Protein AF-A0A351BHN5-F1 (afdb_monomer)

Solvent-accessible surface area (backbone atoms only — not comparable to full-atom values): 4475 Å² total; per-residue (Å²): 121,90,87,58,79,65,48,77,41,73,54,97,94,36,81,77,49,72,39,37,52,65,57,52,71,69,37,82,50,59,61,55,37,24,63,76,69,66,48,80,65,58,83,66,68,80,74,71,94,72,75,59,64,65,53,72,75,58,44,94,72,86,76,83,89,127

pLDDT: mean 85.89, std 12.61, range [42.16, 96.19]

Nearest PDB structures (foldseek):
  7ch8-assembly1_I  TM=7.529E-01  e=3.108E-04  Pseudomonas aeruginosa PAO1
  7ch8-assembly1_J  TM=7.534E-01  e=3.330E-04  Pseudomonas aeruginosa PAO1
  7cha-assembly1_J  TM=7.576E-01  e=1.417E-03  Pseudomonas aeruginosa PAO1
  6xgz-assembly3_E  TM=6.353E-01  e=2.749E-02  Escherichia coli LAU-EC10
  8fee-assembly1_H  TM=8.729E-01  e=2.498E-01  Mycolicibacterium smegmatis MC2 155

Mean predicted aligned error: 8.39 Å

Radius of gyration: 19.99 Å; Cα contacts (8 Å, |Δi|>4): 54; chains: 1; bounding box: 44×22×58 Å

Structure (mmCIF, N/CA/C/O backbone):
data_AF-A0A351BHN5-F1
#
_entry.id   AF-A0A351BHN5-F1
#
loop_
_atom_site.group_PDB
_atom_site.id
_atom_site.type_symbol
_atom_site.label_atom_id
_atom_site.label_alt_id
_atom_site.label_comp_id
_atom_site.label_asym_id
_atom_site.label_entity_id
_atom_site.label_seq_id
_atom_site.pdbx_PDB_ins_code
_atom_site.Cartn_x
_atom_site.Cartn_y
_atom_site.Cartn_z
_atom_site.occupancy
_atom_site.B_iso_or_equiv
_atom_site.auth_seq_id
_atom_site.auth_comp_id
_atom_site.auth_asym_id
_atom_site.auth_atom_id
_atom_site.pdbx_PDB_model_num
ATOM 1 N N . LEU A 1 1 ? -0.106 -6.929 12.671 1.00 63.09 1 LEU A N 1
ATOM 2 C CA . LEU A 1 1 ? -0.829 -5.745 13.195 1.00 63.09 1 LEU A CA 1
ATOM 3 C C . LEU A 1 1 ? -1.100 -5.848 14.710 1.00 63.09 1 LEU A C 1
ATOM 5 O O . LEU A 1 1 ? -2.179 -5.488 15.146 1.00 63.09 1 LEU A O 1
ATOM 9 N N . LEU A 1 2 ? -0.171 -6.374 15.523 1.00 70.44 2 LEU A N 1
ATOM 10 C CA . LEU A 1 2 ? -0.419 -6.649 16.958 1.00 70.44 2 LEU A CA 1
ATOM 11 C C . LEU A 1 2 ? 0.372 -5.740 17.913 1.00 70.44 2 LEU A C 1
ATOM 13 O O . LEU A 1 2 ? 0.345 -5.952 19.116 1.00 70.44 2 LEU A O 1
ATOM 17 N N . ILE A 1 3 ? 1.104 -4.763 17.378 1.00 85.00 3 ILE A N 1
ATOM 18 C CA . ILE A 1 3 ? 2.022 -3.913 18.152 1.00 85.00 3 ILE A CA 1
ATOM 19 C C . ILE A 1 3 ? 1.745 -2.414 17.968 1.00 85.00 3 ILE A C 1
ATOM 21 O O . ILE A 1 3 ? 2.551 -1.595 18.392 1.00 85.00 3 ILE A O 1
ATOM 25 N N . VAL A 1 4 ? 0.650 -2.053 17.289 1.00 90.81 4 VAL A N 1
ATOM 26 C CA . VAL A 1 4 ? 0.275 -0.661 16.997 1.00 90.81 4 VAL A CA 1
ATOM 27 C C . VAL A 1 4 ? -1.215 -0.457 17.229 1.00 90.81 4 VAL A C 1
ATOM 29 O O . VAL A 1 4 ? -2.006 -1.346 16.917 1.00 90.81 4 VAL A O 1
ATOM 32 N N . ASP A 1 5 ? -1.580 0.733 17.697 1.00 93.06 5 ASP A N 1
ATOM 33 C CA . ASP A 1 5 ? -2.977 1.129 17.910 1.00 93.06 5 ASP A CA 1
ATOM 34 C C . ASP A 1 5 ? -3.589 1.808 16.676 1.00 93.06 5 ASP A C 1
ATOM 36 O O . ASP A 1 5 ? -4.806 1.829 16.502 1.00 93.06 5 ASP A O 1
ATOM 40 N N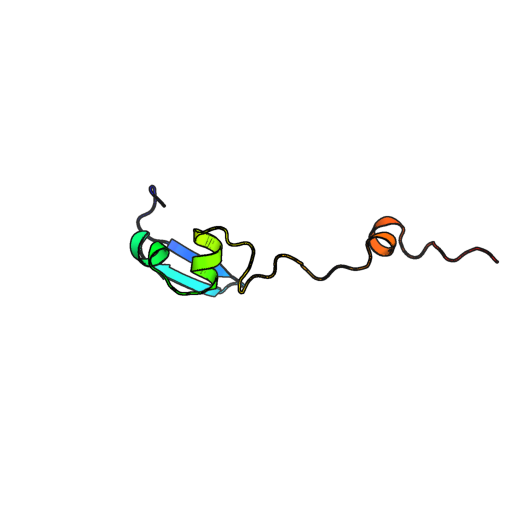 . TYR A 1 6 ? -2.745 2.352 15.794 1.00 94.50 6 TYR A N 1
ATOM 41 C CA .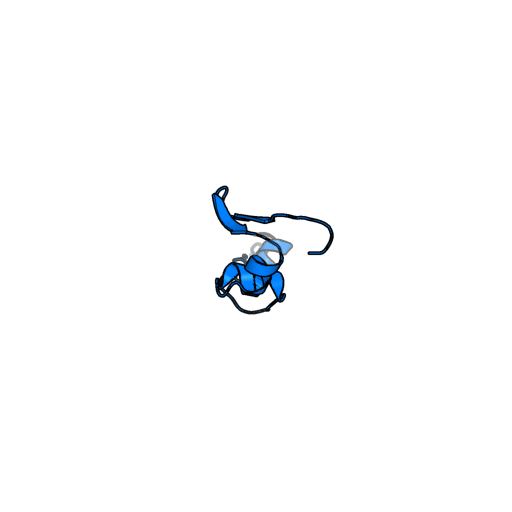 TYR A 1 6 ? -3.178 3.091 14.614 1.00 94.50 6 TYR A CA 1
ATOM 42 C C . TYR A 1 6 ? -2.172 2.980 13.471 1.00 94.50 6 TYR A C 1
ATOM 44 O O . TYR A 1 6 ? -0.964 2.877 13.691 1.00 94.50 6 TYR A O 1
ATOM 52 N N . ILE A 1 7 ? -2.676 2.999 12.243 1.00 94.12 7 ILE A N 1
ATOM 53 C CA . ILE A 1 7 ? -1.913 2.766 11.019 1.00 94.12 7 ILE A CA 1
ATOM 54 C C . ILE A 1 7 ? -2.170 3.917 10.054 1.00 94.12 7 ILE A C 1
ATOM 56 O O . ILE A 1 7 ? -3.308 4.346 9.872 1.00 94.12 7 ILE A O 1
ATOM 60 N N . TYR A 1 8 ? -1.105 4.363 9.391 1.00 93.56 8 TYR A N 1
ATOM 61 C CA . TYR A 1 8 ? -1.160 5.265 8.247 1.00 93.56 8 TYR A CA 1
ATOM 62 C C . TYR A 1 8 ? -0.470 4.598 7.058 1.00 93.56 8 TYR A C 1
ATOM 64 O O . TYR A 1 8 ? 0.700 4.229 7.141 1.00 93.56 8 TYR A O 1
ATOM 72 N N . PHE A 1 9 ? -1.186 4.461 5.945 1.00 90.94 9 PHE A N 1
ATOM 73 C CA . PHE A 1 9 ? -0.632 4.038 4.665 1.00 90.94 9 PHE A CA 1
ATOM 74 C C . PHE A 1 9 ? -0.254 5.257 3.838 1.00 90.94 9 PHE A C 1
ATOM 76 O O . PHE A 1 9 ? -1.076 6.152 3.633 1.00 90.94 9 PHE A O 1
ATOM 83 N N . MET A 1 10 ? 0.977 5.268 3.329 1.00 89.94 10 MET A N 1
ATOM 84 C CA . MET A 1 10 ? 1.509 6.361 2.523 1.00 89.94 10 MET A CA 1
ATOM 85 C C . MET A 1 10 ? 1.989 5.866 1.159 1.00 89.94 10 MET A C 1
ATOM 87 O O . MET A 1 10 ? 2.683 4.857 1.079 1.00 89.94 10 MET A O 1
ATOM 91 N N . SER A 1 11 ? 1.645 6.605 0.104 1.00 83.38 11 SER A N 1
ATOM 92 C CA . SER A 1 11 ? 2.140 6.407 -1.263 1.00 83.38 11 SER A CA 1
ATOM 93 C C . SER A 1 11 ? 2.204 7.755 -1.986 1.00 83.38 11 SER A C 1
ATOM 95 O O . SER A 1 11 ? 1.392 8.637 -1.703 1.00 83.38 11 SER A O 1
ATOM 97 N N . ASP A 1 12 ? 3.190 7.951 -2.866 1.00 86.44 12 ASP A N 1
ATOM 98 C CA . ASP A 1 12 ? 3.431 9.211 -3.597 1.00 86.44 12 ASP A CA 1
ATOM 99 C C . AS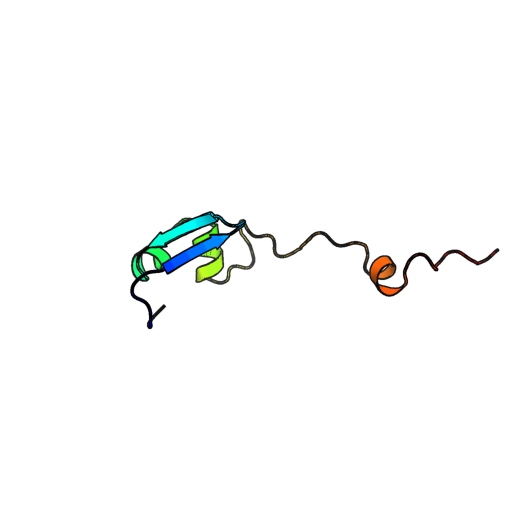P A 1 12 ? 3.419 10.468 -2.703 1.00 86.44 12 ASP A C 1
ATOM 101 O O . ASP A 1 12 ? 2.887 11.525 -3.053 1.00 86.44 12 ASP A O 1
ATOM 105 N N . GLY A 1 13 ? 3.972 10.339 -1.493 1.00 90.88 13 GLY A N 1
ATOM 106 C CA . GLY A 1 13 ? 4.033 11.424 -0.511 1.00 90.88 13 GLY A CA 1
ATOM 107 C C . GLY A 1 13 ? 2.685 11.814 0.109 1.00 90.88 13 GLY A C 1
ATOM 108 O O . GLY A 1 13 ? 2.601 12.852 0.763 1.00 90.88 13 GLY A O 1
ATOM 109 N N . LYS A 1 14 ? 1.628 11.013 -0.072 1.00 90.88 14 LYS A N 1
ATOM 110 C CA . LYS A 1 14 ? 0.280 11.261 0.460 1.00 90.88 14 LYS A CA 1
ATOM 111 C C . LYS A 1 14 ? -0.184 10.114 1.347 1.00 90.88 14 LYS A C 1
ATOM 113 O O . LYS A 1 14 ? 0.193 8.965 1.134 1.00 90.88 14 LYS A O 1
ATOM 118 N N . VAL A 1 15 ? -1.040 10.424 2.319 1.00 92.00 15 VAL A N 1
ATOM 119 C CA . VAL A 1 15 ? -1.769 9.402 3.082 1.00 92.00 15 VAL A CA 1
ATOM 120 C C . VAL A 1 15 ? -2.895 8.865 2.206 1.00 92.00 15 VAL A C 1
ATOM 122 O O . VAL A 1 15 ? -3.744 9.632 1.756 1.00 92.00 15 VAL A O 1
ATOM 125 N N . VAL A 1 16 ? -2.886 7.557 1.958 1.00 88.88 16 VAL A N 1
ATOM 126 C CA . VAL A 1 16 ? -3.859 6.878 1.087 1.00 88.88 16 VAL A CA 1
ATOM 127 C C . VAL A 1 16 ? -4.889 6.061 1.868 1.00 88.88 16 VAL A C 1
ATOM 129 O O . VAL A 1 16 ? -5.983 5.830 1.369 1.00 88.88 16 VAL A O 1
ATOM 132 N N . ALA A 1 17 ? -4.575 5.659 3.103 1.00 92.19 17 ALA A N 1
ATOM 133 C CA . ALA A 1 17 ? -5.523 5.069 4.046 1.00 92.19 17 ALA A CA 1
ATOM 134 C C . ALA A 1 17 ? -5.021 5.242 5.485 1.00 92.19 17 ALA A C 1
ATOM 136 O O . ALA A 1 17 ? -3.819 5.383 5.714 1.00 92.19 17 ALA A O 1
ATOM 137 N N . LEU A 1 18 ? -5.932 5.231 6.455 1.00 95.00 18 LEU A N 1
ATOM 138 C CA . LEU A 1 18 ? -5.612 5.331 7.877 1.00 95.00 18 LEU A CA 1
ATOM 139 C C . LEU A 1 18 ? -6.704 4.672 8.724 1.00 95.00 18 LEU A C 1
ATOM 141 O O . LEU A 1 18 ? -7.854 4.615 8.289 1.00 95.00 18 LEU A O 1
ATOM 145 N N . GLY A 1 19 ? -6.346 4.176 9.906 1.00 95.06 19 GLY A N 1
ATOM 146 C CA . GLY A 1 19 ? -7.295 3.546 10.824 1.00 95.06 19 GLY A CA 1
ATOM 147 C C . GLY A 1 19 ? -6.635 2.657 11.872 1.00 95.06 19 GLY A C 1
ATOM 148 O O . GLY A 1 19 ? -5.418 2.463 11.891 1.00 95.06 19 GLY A O 1
ATOM 149 N N . THR A 1 20 ? -7.461 2.086 12.737 1.00 96.19 20 THR A N 1
ATOM 150 C CA . THR A 1 20 ? -7.074 1.027 13.673 1.00 96.19 20 THR A CA 1
ATOM 151 C C . THR A 1 20 ? -6.712 -0.265 12.925 1.00 96.19 20 THR A C 1
ATOM 153 O O . THR A 1 20 ? -7.124 -0.466 11.777 1.00 96.19 20 THR A O 1
ATOM 156 N N . PRO A 1 21 ? -5.971 -1.195 13.554 1.00 95.00 21 PRO A N 1
ATOM 157 C CA . PRO A 1 21 ? -5.695 -2.512 12.982 1.00 95.00 21 PRO A CA 1
ATOM 158 C C . PRO A 1 21 ? -6.919 -3.249 12.431 1.00 95.00 21 PRO A C 1
ATOM 160 O O . PRO A 1 21 ? -6.823 -3.881 11.378 1.00 95.0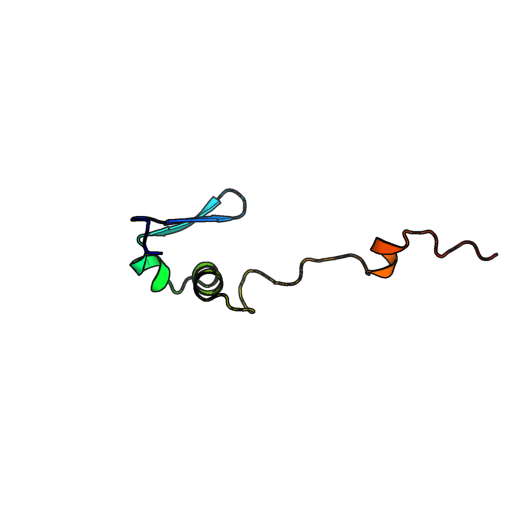0 21 PRO A O 1
ATOM 163 N N . ASP A 1 22 ? -8.054 -3.173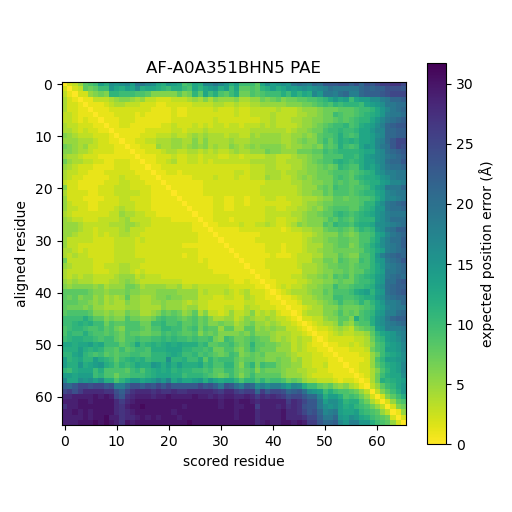 13.122 1.00 94.94 22 ASP A N 1
ATOM 164 C CA . ASP A 1 22 ? -9.264 -3.893 12.727 1.00 94.94 22 ASP A CA 1
ATOM 165 C C . ASP A 1 22 ? -9.981 -3.207 11.561 1.00 94.94 22 ASP A C 1
ATOM 167 O O . ASP A 1 22 ? -10.402 -3.888 10.627 1.00 94.94 22 ASP A O 1
ATOM 171 N N . GLU A 1 23 ? -10.018 -1.871 11.534 1.00 95.38 23 GLU A N 1
ATOM 172 C CA . GLU A 1 23 ? -10.510 -1.109 10.376 1.00 95.38 23 GLU A CA 1
ATOM 173 C C . GLU A 1 23 ? -9.667 -1.376 9.122 1.00 95.38 23 GLU A C 1
ATOM 175 O O . GLU A 1 23 ? -10.213 -1.554 8.035 1.00 95.38 23 GLU A O 1
ATOM 180 N N . ILE A 1 24 ? -8.339 -1.460 9.263 1.00 94.69 24 ILE A N 1
ATOM 181 C CA . ILE A 1 24 ? -7.435 -1.768 8.146 1.00 94.69 24 ILE A CA 1
ATOM 182 C C . ILE A 1 24 ? -7.654 -3.190 7.622 1.00 94.69 24 ILE A C 1
ATOM 184 O O . ILE A 1 24 ? -7.711 -3.380 6.410 1.00 94.69 24 ILE A O 1
ATOM 188 N N . ARG A 1 25 ? -7.821 -4.185 8.502 1.00 92.38 25 ARG A N 1
ATOM 189 C CA . ARG A 1 25 ? -8.115 -5.573 8.095 1.00 92.38 25 ARG A CA 1
ATOM 190 C C . ARG A 1 25 ? -9.464 -5.718 7.399 1.00 92.38 25 ARG A C 1
ATOM 192 O O . ARG A 1 25 ? -9.587 -6.545 6.505 1.00 92.38 25 ARG A O 1
ATOM 199 N N . ALA A 1 26 ? -10.464 -4.953 7.831 1.00 94.81 26 ALA A N 1
ATOM 200 C CA . ALA A 1 26 ? -11.804 -4.964 7.251 1.00 94.81 26 ALA A CA 1
ATOM 201 C C . ALA A 1 26 ? -11.935 -4.061 6.010 1.00 94.81 26 ALA A C 1
ATOM 203 O O . ALA A 1 26 ? -13.009 -3.988 5.409 1.00 94.81 26 ALA A O 1
ATOM 204 N N . SER A 1 27 ? -10.872 -3.342 5.638 1.00 92.81 27 SER A N 1
ATOM 205 C CA . SER A 1 27 ? -10.907 -2.393 4.534 1.00 92.81 27 SER A CA 1
ATOM 206 C C . SER A 1 27 ? -11.105 -3.097 3.195 1.00 92.81 27 SER A C 1
ATOM 208 O O . SER A 1 27 ? -10.336 -3.976 2.817 1.00 92.81 27 SER A O 1
ATOM 210 N N . GLN A 1 28 ? -12.090 -2.620 2.435 1.00 92.69 28 GLN A N 1
ATOM 211 C CA . GLN A 1 28 ? -12.331 -3.027 1.047 1.00 92.69 28 GLN A CA 1
ATOM 212 C C . GLN A 1 28 ? -11.605 -2.129 0.039 1.00 92.69 28 GLN A C 1
ATOM 214 O O . GLN A 1 28 ? -11.835 -2.222 -1.167 1.00 92.69 28 GLN A O 1
ATOM 219 N N . HIS A 1 29 ? -10.754 -1.211 0.510 1.00 91.62 29 HIS A N 1
ATOM 220 C CA . HIS A 1 29 ? -9.969 -0.373 -0.384 1.00 91.62 29 HIS A CA 1
ATOM 221 C C . HIS A 1 29 ? -8.931 -1.248 -1.112 1.00 91.62 29 HIS A C 1
ATOM 223 O O . HIS A 1 29 ? -8.077 -1.826 -0.435 1.00 91.62 29 HIS A O 1
ATOM 229 N N . PRO A 1 30 ? -8.917 -1.314 -2.460 1.00 91.56 30 PRO A N 1
ATOM 230 C CA . PRO A 1 30 ? -8.130 -2.309 -3.196 1.00 91.56 30 PRO A CA 1
ATOM 231 C C . PRO A 1 30 ? -6.635 -2.318 -2.858 1.00 91.56 30 PRO A C 1
ATOM 233 O O . PRO A 1 30 ? -6.043 -3.376 -2.708 1.00 91.56 30 PRO A O 1
ATOM 236 N N . PHE A 1 31 ? -6.026 -1.143 -2.668 1.00 90.62 31 PHE A N 1
ATOM 237 C CA . PHE A 1 31 ? -4.612 -1.038 -2.279 1.00 90.62 31 PHE A CA 1
ATOM 238 C C . PHE A 1 31 ? -4.343 -1.601 -0.876 1.00 90.62 31 PHE A C 1
ATOM 240 O O . PHE A 1 31 ? -3.338 -2.269 -0.652 1.00 90.62 31 PHE A O 1
ATOM 247 N N . VAL A 1 32 ? -5.240 -1.322 0.077 1.00 92.12 32 VAL A N 1
ATOM 248 C CA . VAL A 1 32 ? -5.086 -1.775 1.466 1.00 92.12 32 VAL A CA 1
ATOM 249 C C . VAL A 1 32 ? -5.270 -3.283 1.517 1.00 92.12 32 VAL A C 1
ATOM 251 O O . VAL A 1 32 ? -4.457 -3.970 2.123 1.00 92.12 32 VAL A O 1
ATOM 254 N N . HIS A 1 33 ? -6.288 -3.790 0.823 1.00 93.19 33 HIS A N 1
ATOM 255 C CA . HIS A 1 33 ? -6.561 -5.214 0.720 1.00 93.19 33 HIS A CA 1
ATOM 256 C C . HIS A 1 33 ? -5.377 -5.966 0.095 1.00 93.19 33 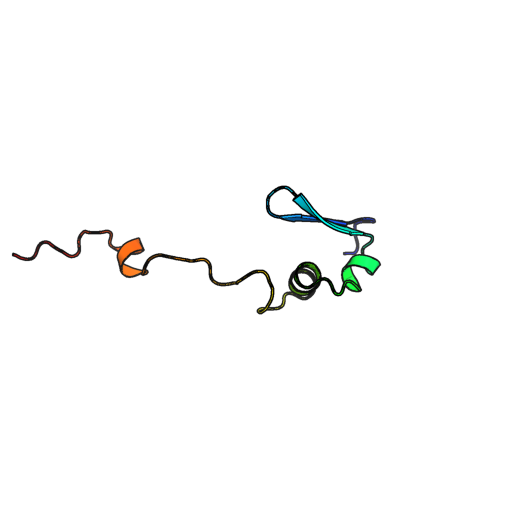HIS A C 1
ATOM 258 O O . HIS A 1 33 ? -4.819 -6.856 0.737 1.00 93.19 33 HIS A O 1
ATOM 264 N N . GLN A 1 34 ? -4.909 -5.526 -1.080 1.00 93.38 34 GLN A N 1
ATOM 265 C CA . GLN A 1 34 ? -3.759 -6.127 -1.759 1.00 93.38 34 GLN A CA 1
ATOM 266 C C . GLN A 1 34 ? -2.532 -6.194 -0.836 1.00 93.38 34 GLN A C 1
ATOM 268 O O . GLN A 1 34 ? -1.877 -7.231 -0.745 1.00 93.38 34 GLN A O 1
ATOM 273 N N . PHE A 1 35 ? -2.236 -5.112 -0.107 1.00 90.94 35 PHE A N 1
ATOM 274 C CA . PHE A 1 35 ? -1.091 -5.058 0.801 1.00 90.94 35 PHE A CA 1
ATOM 275 C C . PHE A 1 35 ? -1.261 -5.958 2.034 1.00 90.94 35 PHE A C 1
ATOM 277 O O . PHE A 1 35 ? -0.337 -6.677 2.409 1.00 90.94 35 PHE A O 1
ATOM 284 N N . VAL A 1 36 ? -2.426 -5.918 2.688 1.00 91.81 36 VAL A N 1
ATOM 285 C CA . VAL A 1 36 ? -2.695 -6.669 3.926 1.00 91.81 36 VAL A CA 1
ATOM 286 C C . VAL A 1 36 ? -2.740 -8.176 3.669 1.00 91.81 36 VAL A C 1
ATOM 288 O O . VAL A 1 36 ? -2.262 -8.942 4.508 1.00 91.81 36 VAL A O 1
ATOM 291 N N . PHE A 1 37 ? -3.279 -8.597 2.523 1.00 92.81 37 PHE A N 1
ATOM 292 C CA . PHE A 1 37 ? -3.436 -10.005 2.150 1.00 92.81 37 PHE A CA 1
ATOM 293 C C . PHE A 1 37 ? -2.343 -10.527 1.208 1.00 92.81 37 PHE A C 1
ATOM 295 O O . PHE A 1 37 ? -2.365 -11.704 0.856 1.00 92.81 37 PHE A O 1
ATOM 302 N N . ALA A 1 38 ? -1.364 -9.687 0.853 1.00 91.56 38 ALA A N 1
ATOM 303 C CA . ALA A 1 38 ? -0.263 -10.020 -0.052 1.00 91.56 38 ALA A CA 1
ATOM 304 C C . ALA A 1 38 ? -0.742 -10.600 -1.398 1.00 91.56 38 ALA A C 1
ATOM 306 O O . ALA A 1 38 ? -0.189 -11.577 -1.907 1.00 91.56 38 ALA A O 1
ATOM 307 N N . GLU A 1 39 ? -1.791 -10.007 -1.967 1.00 93.69 39 GLU A N 1
ATOM 308 C CA . GLU A 1 39 ? -2.345 -10.450 -3.245 1.00 93.69 39 GLU A CA 1
ATOM 309 C C . GLU A 1 39 ? -1.396 -10.096 -4.399 1.00 93.69 39 GLU A C 1
ATOM 311 O O . GLU A 1 39 ? -0.849 -8.991 -4.470 1.00 93.69 39 GLU A O 1
ATOM 316 N N . ALA A 1 40 ? -1.203 -11.049 -5.314 1.00 87.94 40 ALA A N 1
ATOM 317 C CA . ALA A 1 40 ? -0.347 -10.864 -6.486 1.00 87.94 40 ALA A CA 1
ATOM 318 C C . ALA A 1 40 ? -0.934 -9.844 -7.477 1.00 87.94 40 ALA A C 1
ATOM 320 O O . ALA A 1 40 ? -0.189 -9.088 -8.102 1.00 87.94 40 ALA A O 1
ATOM 321 N N . ASP A 1 41 ? -2.263 -9.812 -7.583 1.00 87.69 41 ASP A N 1
ATOM 322 C CA . ASP A 1 41 ? -3.012 -8.902 -8.443 1.00 87.69 41 ASP A CA 1
ATOM 323 C C . ASP A 1 41 ? -3.590 -7.736 -7.632 1.00 87.69 41 ASP A C 1
ATOM 325 O O . ASP A 1 41 ? -3.965 -7.889 -6.470 1.00 87.69 41 ASP A O 1
ATOM 329 N N . GLY A 1 42 ? -3.697 -6.561 -8.256 1.00 88.50 42 GLY A N 1
ATOM 330 C CA . GLY A 1 42 ? -4.302 -5.390 -7.631 1.00 88.50 42 GLY A CA 1
ATOM 331 C C . GLY A 1 42 ? -3.862 -4.069 -8.262 1.00 88.50 42 GLY A C 1
ATOM 332 O O . GLY A 1 42 ? -3.266 -4.057 -9.342 1.00 88.50 42 GLY A O 1
ATOM 333 N N . PRO A 1 43 ? -4.182 -2.930 -7.624 1.00 88.81 43 PRO A N 1
ATOM 334 C CA . PRO A 1 43 ? -3.850 -1.605 -8.146 1.00 88.81 43 PRO A CA 1
ATOM 335 C C . PRO A 1 43 ? -2.346 -1.318 -8.204 1.00 88.81 43 PRO A C 1
ATOM 337 O O . PRO A 1 43 ? -1.944 -0.429 -8.953 1.00 88.81 43 PRO A O 1
ATOM 340 N N . VAL A 1 44 ? -1.520 -2.027 -7.427 1.00 87.00 44 VAL A N 1
ATOM 341 C CA . VAL A 1 44 ? -0.060 -1.920 -7.516 1.00 87.00 44 VAL A CA 1
ATOM 342 C C . VAL A 1 44 ? 0.447 -3.007 -8.462 1.00 87.00 44 VAL A C 1
ATOM 344 O O . VAL A 1 44 ? 0.437 -4.182 -8.084 1.00 87.00 44 VAL A O 1
ATOM 347 N N . PRO A 1 45 ? 0.880 -2.654 -9.686 1.00 84.38 45 PRO A N 1
ATOM 348 C CA . PRO A 1 45 ? 1.387 -3.634 -10.630 1.00 84.38 45 PRO A CA 1
ATOM 349 C C . PRO A 1 45 ? 2.716 -4.201 -10.136 1.00 84.38 45 PRO A C 1
ATOM 351 O O . PRO A 1 45 ? 3.620 -3.465 -9.744 1.00 84.38 45 PRO A O 1
ATOM 354 N N . PHE A 1 46 ? 2.849 -5.523 -10.207 1.00 81.31 46 PHE A N 1
ATOM 355 C CA . PHE A 1 46 ? 4.086 -6.204 -9.831 1.00 81.31 46 PHE A CA 1
ATOM 356 C C . PHE A 1 46 ? 5.222 -5.964 -10.838 1.00 81.31 46 PHE A C 1
ATOM 358 O O . PHE A 1 46 ? 6.397 -5.937 -10.479 1.00 81.31 46 PHE A O 1
ATOM 365 N N . HIS A 1 47 ? 4.873 -5.746 -12.108 1.00 81.19 47 HIS A N 1
ATOM 366 C CA . HIS A 1 47 ? 5.835 -5.451 -13.163 1.00 81.19 47 HIS A CA 1
ATOM 367 C C . HIS A 1 47 ? 6.017 -3.943 -13.312 1.00 81.19 47 HIS A C 1
ATOM 369 O O . HIS A 1 47 ? 5.126 -3.242 -13.796 1.00 81.19 47 HIS A O 1
ATOM 375 N N . TYR A 1 48 ? 7.198 -3.457 -12.940 1.00 79.31 48 TYR A N 1
ATOM 376 C CA . TYR A 1 48 ? 7.614 -2.107 -13.289 1.00 79.31 48 TYR A CA 1
ATOM 377 C C . TYR A 1 48 ? 8.125 -2.083 -14.738 1.00 79.31 48 TYR A C 1
ATOM 379 O O . TYR A 1 48 ? 8.807 -3.028 -15.149 1.00 79.31 48 TYR A O 1
ATOM 387 N N . PRO A 1 49 ? 7.821 -1.041 -15.532 1.00 86.25 49 PRO A N 1
ATOM 388 C CA . PRO A 1 49 ? 8.370 -0.913 -16.874 1.00 86.25 49 PRO A CA 1
ATOM 389 C C . PRO A 1 49 ? 9.899 -0.966 -16.844 1.00 86.25 49 PRO A C 1
ATOM 391 O O . PRO A 1 49 ? 10.541 -0.207 -16.121 1.00 86.25 49 PRO A O 1
ATOM 394 N N . ALA A 1 50 ? 10.474 -1.849 -17.653 1.00 88.62 50 ALA A N 1
ATOM 395 C CA . ALA A 1 50 ? 11.913 -2.006 -17.788 1.00 88.62 50 ALA A CA 1
ATOM 396 C C . ALA A 1 50 ? 12.295 -2.052 -19.268 1.00 88.62 50 ALA A C 1
ATOM 398 O O . ALA A 1 50 ? 11.494 -2.428 -20.131 1.00 88.62 50 ALA A O 1
ATOM 399 N N . VAL A 1 51 ? 13.531 -1.658 -19.565 1.00 91.69 51 VAL A N 1
ATOM 400 C CA . VAL A 1 51 ? 14.111 -1.883 -20.893 1.00 91.69 51 VAL A CA 1
ATOM 401 C C . VAL A 1 51 ? 14.359 -3.386 -21.090 1.00 91.69 51 VAL A C 1
ATOM 403 O O . VAL A 1 51 ? 14.447 -4.125 -20.110 1.00 91.69 51 VAL A O 1
ATOM 406 N N . PRO A 1 52 ? 14.477 -3.883 -22.335 1.00 91.94 52 PRO A N 1
ATOM 407 C CA . PRO A 1 52 ? 14.824 -5.280 -22.559 1.00 91.94 52 PRO A CA 1
ATOM 408 C C . PRO A 1 52 ? 16.104 -5.654 -21.812 1.00 91.94 52 PRO A C 1
ATOM 410 O O . PRO A 1 52 ? 17.099 -4.935 -21.894 1.00 91.94 52 PRO A O 1
ATOM 413 N N . LEU A 1 53 ? 16.098 -6.814 -21.153 1.00 89.31 53 LEU A N 1
ATOM 414 C CA . LEU A 1 53 ? 17.209 -7.266 -20.311 1.00 89.31 53 LEU A CA 1
ATOM 415 C C . LEU A 1 53 ? 18.563 -7.221 -21.036 1.00 89.31 53 LEU A C 1
ATOM 417 O O . LEU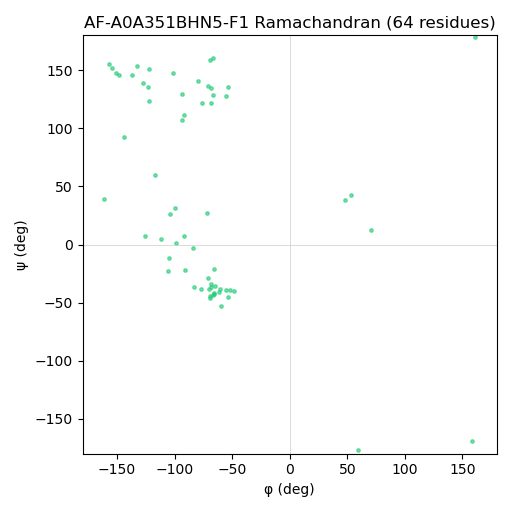 A 1 53 ? 19.567 -6.818 -20.462 1.00 89.31 53 LEU A O 1
ATOM 421 N N . ALA A 1 54 ? 18.596 -7.581 -22.322 1.00 93.00 54 ALA A N 1
ATOM 422 C CA . ALA A 1 54 ? 19.816 -7.517 -23.125 1.00 93.00 54 ALA A CA 1
ATOM 423 C C . ALA A 1 54 ? 20.378 -6.088 -23.240 1.00 93.00 54 ALA A C 1
ATOM 425 O O . ALA A 1 54 ? 21.588 -5.908 -23.186 1.00 93.00 54 ALA A O 1
ATOM 426 N N . HIS A 1 55 ? 19.517 -5.078 -23.369 1.00 92.50 55 HIS A N 1
ATOM 427 C CA . HIS A 1 55 ? 19.932 -3.677 -23.426 1.00 92.50 55 HIS A CA 1
ATOM 428 C C . HIS A 1 55 ? 20.446 -3.188 -22.065 1.00 92.50 55 HIS A C 1
ATOM 430 O O . HIS A 1 55 ? 21.434 -2.462 -22.014 1.00 92.50 55 HIS A O 1
ATOM 436 N N . GLU A 1 56 ? 19.817 -3.622 -20.971 1.00 89.00 56 GLU A N 1
ATOM 437 C CA . GLU A 1 56 ? 20.258 -3.303 -19.608 1.00 89.00 56 GLU A CA 1
ATOM 438 C C . GLU A 1 56 ? 21.614 -3.938 -19.270 1.00 89.00 56 GLU A C 1
ATOM 440 O O . GLU A 1 56 ? 22.488 -3.277 -18.717 1.00 89.00 56 GLU A O 1
ATOM 445 N N . LEU A 1 57 ? 21.811 -5.207 -19.643 1.00 91.50 57 LEU A N 1
ATOM 446 C CA . LEU A 1 57 ? 23.015 -5.965 -19.298 1.00 91.50 57 LEU A CA 1
ATOM 447 C C . LEU A 1 57 ? 24.201 -5.710 -20.234 1.00 91.50 57 LEU A C 1
ATOM 449 O O . LEU A 1 57 ? 25.343 -5.739 -19.783 1.00 91.50 57 LEU A O 1
ATOM 453 N N . LEU A 1 58 ? 23.959 -5.517 -21.533 1.00 91.62 58 LEU A N 1
ATOM 454 C CA . LEU A 1 58 ? 25.024 -5.443 -22.546 1.00 91.62 58 LEU A CA 1
ATOM 455 C C . LEU A 1 58 ? 25.294 -4.013 -23.034 1.00 91.62 58 LEU A C 1
ATOM 457 O O . LEU A 1 58 ? 26.294 -3.780 -23.715 1.00 91.62 58 LEU A O 1
ATOM 461 N N . GLY A 1 59 ? 24.423 -3.055 -22.700 1.00 78.81 59 GLY A N 1
ATOM 462 C CA . GLY A 1 59 ? 24.471 -1.697 -23.235 1.00 78.81 59 GLY A CA 1
ATOM 463 C C . GLY A 1 59 ? 24.355 -1.650 -24.765 1.00 78.81 59 GLY A C 1
ATOM 464 O O . GLY A 1 59 ? 24.207 -2.661 -25.454 1.00 78.81 59 GLY A O 1
ATOM 465 N N . SER A 1 60 ? 24.454 -0.453 -25.340 1.00 66.31 60 SER A N 1
ATOM 466 C CA . SER A 1 60 ? 24.366 -0.216 -26.792 1.00 66.31 60 SER A CA 1
ATOM 467 C C . SER A 1 60 ? 25.592 -0.700 -27.593 1.00 66.31 60 SER A C 1
ATOM 469 O O . SER A 1 60 ? 25.891 -0.147 -28.647 1.00 6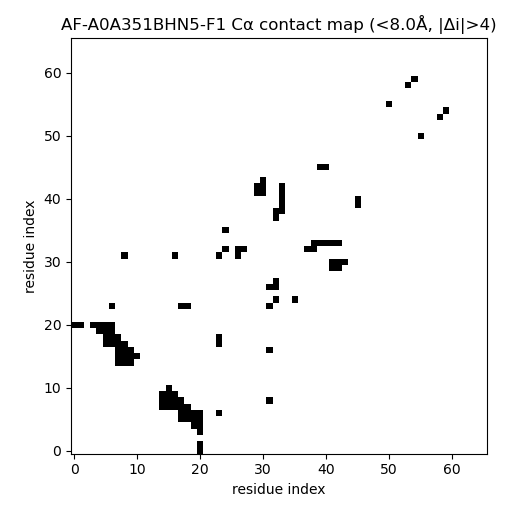6.31 60 SER A O 1
ATOM 471 N N . ALA A 1 61 ? 26.320 -1.717 -27.121 1.00 58.34 61 ALA A N 1
ATOM 472 C CA . ALA A 1 61 ? 27.535 -2.246 -27.749 1.00 58.34 61 ALA A CA 1
ATOM 473 C C . ALA A 1 61 ? 27.315 -3.585 -28.480 1.00 58.34 61 ALA A C 1
ATOM 475 O O . ALA A 1 61 ? 28.252 -4.350 -28.687 1.00 58.34 61 ALA A O 1
ATOM 476 N N . ALA A 1 62 ? 26.090 -3.854 -28.931 1.0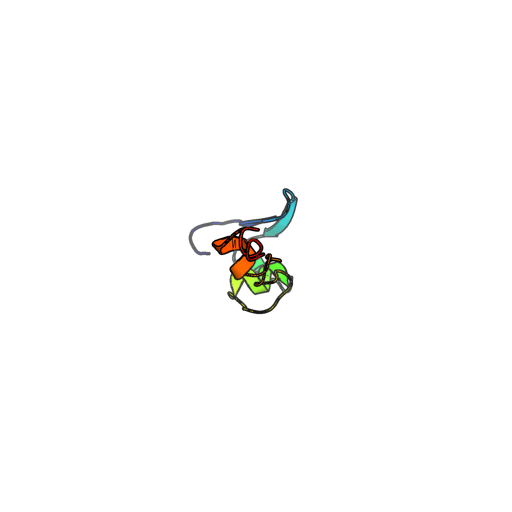0 56.72 62 ALA A N 1
ATOM 477 C CA . ALA A 1 62 ? 25.805 -4.936 -29.872 1.00 56.72 62 ALA A CA 1
ATOM 478 C C . ALA A 1 62 ? 25.662 -4.431 -31.321 1.00 56.72 62 ALA A C 1
ATOM 480 O O . ALA A 1 62 ? 24.873 -4.990 -32.070 1.00 56.72 62 ALA A O 1
ATOM 481 N N . HIS A 1 63 ? 26.375 -3.369 -31.725 1.00 53.34 63 HIS A N 1
ATOM 482 C CA . HIS A 1 63 ? 26.524 -2.961 -33.132 1.00 53.34 63 HIS A CA 1
ATOM 483 C C . HIS A 1 63 ? 27.932 -2.401 -33.392 1.00 53.34 63 HIS A C 1
ATOM 485 O O . HIS A 1 63 ? 28.196 -1.215 -33.232 1.00 53.34 63 HIS A O 1
ATOM 491 N N . GLY A 1 64 ? 28.832 -3.283 -33.823 1.00 48.75 64 GLY A N 1
ATOM 492 C CA . GLY A 1 64 ? 30.174 -2.941 -34.299 1.00 48.75 64 GLY A CA 1
ATOM 493 C C . GLY A 1 64 ? 30.779 -4.069 -35.131 1.00 48.75 64 GLY A C 1
ATOM 494 O O . GLY A 1 64 ? 31.941 -4.409 -34.963 1.00 48.75 64 GLY A O 1
ATOM 495 N N . GLY A 1 65 ? 29.950 -4.715 -35.955 1.00 50.44 65 GLY A N 1
ATOM 496 C CA . GLY A 1 65 ? 30.347 -5.766 -36.886 1.00 50.44 65 GLY A CA 1
ATOM 497 C C . GLY A 1 65 ? 30.096 -5.340 -38.326 1.00 50.44 65 GLY A C 1
ATOM 498 O O . GLY A 1 65 ? 29.287 -5.977 -38.994 1.00 50.44 65 GLY A O 1
ATOM 499 N N . ARG A 1 66 ? 30.737 -4.246 -38.756 1.00 42.16 66 ARG A N 1
ATOM 500 C CA . ARG A 1 66 ? 31.199 -3.966 -40.125 1.00 42.16 66 ARG A CA 1
ATOM 501 C C . ARG A 1 66 ? 32.353 -2.978 -40.056 1.00 42.16 66 ARG A C 1
ATOM 503 O O . ARG A 1 66 ? 32.155 -1.927 -39.412 1.00 42.16 66 ARG A O 1
#

Foldseek 3Di:
DPPDQKDFDDDPRDTPDIDGPVCLCVDPPFVSVCVVVVPCDTPDDPDDDDDPPCCVPVNPPPDDDD

Secondary structure (DSSP, 8-state):
--S-S-EEEEETTEEEEEE-HHHHHT---HHHHHHHHT-SSSSS-S------HHHHHHTT-S----

Sequence (66 aa):
LLIVDYIYFMSDGKVVALGTPDEIRASQHPFVHQFVFAEADGPVPFHYPAVPLAHELLGSAAHGGR